Protein AF-A0A081C0W9-F1 (afdb_monomer_lite)

Organism: Vecturithrix granuli (NCBI:txid1499967)

Structure (mmCIF, N/CA/C/O backbone):
data_AF-A0A081C0W9-F1
#
_entry.id   AF-A0A081C0W9-F1
#
loop_
_atom_site.group_PDB
_atom_site.id
_atom_site.type_symbol
_atom_site.label_atom_id
_atom_site.label_alt_id
_atom_site.label_comp_id
_atom_site.label_asym_id
_atom_site.label_entity_id
_atom_site.label_seq_id
_atom_site.pdbx_PDB_ins_code
_atom_site.Cartn_x
_atom_site.Cartn_y
_atom_site.Cartn_z
_atom_site.occupancy
_atom_site.B_iso_or_equiv
_atom_site.auth_seq_id
_atom_site.auth_comp_id
_atom_site.auth_asym_id
_atom_site.auth_atom_id
_atom_site.pdbx_PDB_model_num
ATOM 1 N N . MET A 1 1 ? 35.563 27.374 -1.097 1.00 48.69 1 MET A N 1
ATOM 2 C CA . MET A 1 1 ? 35.369 27.601 -2.551 1.00 48.69 1 MET A CA 1
ATOM 3 C C . MET A 1 1 ? 34.047 27.035 -3.083 1.00 48.69 1 MET A C 1
ATOM 5 O O . MET A 1 1 ? 33.336 27.785 -3.728 1.00 48.69 1 MET A O 1
ATOM 9 N N . LYS A 1 2 ? 33.638 25.795 -2.754 1.00 39.84 2 LYS A N 1
ATOM 10 C CA . LYS A 1 2 ? 32.328 25.229 -3.172 1.00 39.84 2 LYS A CA 1
ATOM 11 C C . LYS A 1 2 ? 31.080 25.970 -2.643 1.00 39.84 2 LYS A C 1
ATOM 13 O O . LYS A 1 2 ? 30.100 26.075 -3.364 1.00 39.84 2 LYS A O 1
ATOM 18 N N . GLN A 1 3 ? 31.134 26.521 -1.427 1.00 38.72 3 GLN A N 1
ATOM 19 C CA . GLN A 1 3 ? 29.989 27.203 -0.791 1.00 38.72 3 GLN A CA 1
ATOM 20 C C . GLN A 1 3 ? 29.712 28.605 -1.376 1.00 38.72 3 GLN A C 1
ATOM 22 O O . GLN A 1 3 ? 28.566 28.994 -1.556 1.00 38.72 3 GLN A O 1
ATOM 27 N N . PHE A 1 4 ? 30.759 29.349 -1.748 1.00 47.28 4 PHE A N 1
ATOM 28 C CA . PHE A 1 4 ? 30.625 30.700 -2.314 1.00 47.28 4 PHE A CA 1
ATOM 29 C C . PHE A 1 4 ? 30.130 30.691 -3.771 1.00 47.28 4 PHE A C 1
ATOM 31 O O . PHE A 1 4 ? 29.401 31.590 -4.176 1.00 47.28 4 PHE A O 1
ATOM 38 N N . ILE A 1 5 ? 30.459 29.643 -4.538 1.00 53.56 5 ILE A N 1
ATOM 39 C CA . ILE A 1 5 ? 29.974 29.447 -5.917 1.00 53.56 5 ILE A CA 1
ATOM 40 C C . ILE A 1 5 ? 28.462 29.155 -5.932 1.00 53.56 5 ILE A C 1
ATOM 42 O O . ILE A 1 5 ? 27.751 29.660 -6.797 1.00 53.56 5 ILE A O 1
ATOM 46 N N . ALA A 1 6 ? 27.951 28.408 -4.946 1.00 46.34 6 ALA A N 1
ATOM 47 C CA . ALA A 1 6 ? 26.521 28.120 -4.817 1.00 46.34 6 ALA A CA 1
ATOM 48 C C . ALA A 1 6 ? 25.686 29.379 -4.502 1.00 46.34 6 ALA A C 1
ATOM 50 O O . ALA A 1 6 ? 24.621 29.566 -5.081 1.00 46.34 6 ALA A O 1
ATOM 51 N N . ILE A 1 7 ? 26.189 30.275 -3.644 1.00 53.28 7 ILE A N 1
ATOM 52 C CA . ILE A 1 7 ? 25.490 31.517 -3.257 1.00 53.28 7 ILE A CA 1
ATOM 53 C C . ILE A 1 7 ? 25.441 32.526 -4.419 1.00 53.28 7 ILE A C 1
ATOM 55 O O . ILE A 1 7 ? 24.405 33.146 -4.649 1.00 53.28 7 ILE A O 1
ATOM 59 N N . ILE A 1 8 ? 26.524 32.657 -5.195 1.00 57.19 8 ILE A N 1
ATOM 60 C CA . ILE A 1 8 ? 26.578 33.560 -6.362 1.00 57.19 8 ILE A CA 1
ATOM 61 C C . ILE A 1 8 ? 25.625 33.096 -7.474 1.00 57.19 8 ILE A C 1
ATOM 63 O O . ILE A 1 8 ? 24.954 33.927 -8.084 1.00 57.19 8 ILE A O 1
ATOM 67 N N . LEU A 1 9 ? 25.501 31.783 -7.701 1.00 56.31 9 LEU A N 1
ATOM 68 C CA . LEU A 1 9 ? 24.540 31.238 -8.665 1.00 56.31 9 LEU A CA 1
ATOM 69 C C . LEU A 1 9 ? 23.095 31.565 -8.256 1.00 56.31 9 LEU A C 1
ATOM 71 O O . LEU A 1 9 ? 22.338 32.073 -9.076 1.00 56.31 9 LEU A O 1
ATOM 75 N N . ILE A 1 10 ? 22.728 31.388 -6.985 1.00 57.09 10 ILE A N 1
ATOM 76 C CA . ILE A 1 10 ? 21.370 31.683 -6.489 1.00 57.09 10 ILE A CA 1
ATOM 77 C C . ILE A 1 10 ? 20.985 33.162 -6.703 1.00 57.09 10 ILE A C 1
ATOM 79 O O . ILE A 1 10 ? 19.861 33.450 -7.114 1.00 57.09 10 ILE A O 1
ATOM 83 N N . ILE A 1 11 ? 21.917 34.100 -6.490 1.00 58.97 11 ILE A N 1
ATOM 84 C CA . ILE A 1 11 ? 21.673 35.546 -6.654 1.00 58.97 11 ILE A CA 1
ATOM 85 C C . ILE A 1 11 ? 21.512 35.932 -8.138 1.00 58.97 11 ILE A C 1
ATOM 87 O O . ILE A 1 11 ? 20.629 36.721 -8.473 1.00 58.97 11 ILE A O 1
ATOM 91 N N . VAL A 1 12 ? 22.310 35.353 -9.044 1.00 61.16 12 VAL A N 1
ATOM 92 C CA . VAL A 1 12 ? 22.225 35.619 -10.497 1.00 61.16 12 VAL A CA 1
ATOM 93 C C . VAL A 1 12 ? 20.950 35.023 -11.114 1.00 61.16 12 VAL A C 1
ATOM 95 O O . VAL A 1 12 ? 20.311 35.673 -11.941 1.00 61.16 12 VAL A O 1
ATOM 98 N N . PHE A 1 13 ? 20.526 33.833 -10.674 1.00 60.94 13 PHE A N 1
ATOM 99 C CA . PHE A 1 13 ? 19.264 33.214 -11.106 1.00 60.94 13 PHE A CA 1
ATOM 100 C C . PHE A 1 13 ? 18.025 33.980 -10.600 1.00 60.94 13 PHE A C 1
ATOM 102 O O . PHE A 1 13 ? 17.034 34.084 -11.324 1.00 60.94 13 PHE A O 1
ATOM 109 N N . GLY A 1 14 ? 18.102 34.593 -9.410 1.00 56.34 14 GLY A N 1
ATOM 110 C CA . GLY A 1 14 ? 17.051 35.462 -8.870 1.00 56.34 14 GLY A CA 1
ATOM 111 C C . GLY A 1 14 ? 16.858 36.778 -9.639 1.00 56.34 14 GLY A C 1
ATOM 112 O O . GLY A 1 14 ? 15.728 37.243 -9.759 1.00 56.34 14 GLY A O 1
ATOM 113 N N . LEU A 1 15 ? 17.926 37.358 -10.206 1.00 63.47 15 LEU A N 1
ATOM 114 C CA . LEU A 1 15 ? 17.860 38.624 -10.958 1.00 63.47 15 LEU A CA 1
ATOM 115 C C . LEU A 1 15 ? 17.374 38.455 -12.414 1.00 63.47 15 LEU A C 1
ATOM 117 O O . LEU A 1 15 ? 16.855 39.400 -12.999 1.00 63.47 15 LEU A O 1
ATOM 121 N N . LEU A 1 16 ? 17.533 37.258 -12.995 1.00 64.25 16 LEU A N 1
ATOM 122 C CA . LEU A 1 16 ? 17.118 36.916 -14.367 1.00 64.25 16 LEU A CA 1
ATOM 123 C C . LEU A 1 16 ? 15.739 36.236 -14.447 1.00 64.25 16 LEU A C 1
ATOM 125 O O . LEU A 1 16 ? 15.328 35.810 -15.524 1.00 64.25 16 LEU A O 1
ATOM 129 N N . GLY A 1 17 ? 15.021 36.108 -13.326 1.00 57.84 17 GLY A N 1
ATOM 130 C CA . GLY A 1 17 ? 13.674 35.524 -13.293 1.00 57.84 17 GLY A CA 1
ATOM 131 C C . GLY A 1 17 ? 13.610 34.028 -13.624 1.00 57.84 17 GLY A C 1
ATOM 132 O O . GLY A 1 17 ? 12.519 33.482 -13.780 1.00 57.84 17 GLY A O 1
ATOM 133 N N . VAL A 1 18 ? 14.750 33.337 -13.706 1.00 65.75 18 VAL A N 1
ATOM 134 C CA . VAL A 1 18 ? 14.791 31.887 -13.921 1.00 65.75 18 VAL A CA 1
ATOM 135 C C . VAL A 1 18 ? 14.753 31.215 -12.553 1.00 65.75 18 VAL A C 1
ATOM 137 O O . VAL A 1 18 ? 15.769 30.808 -11.990 1.00 65.75 18 VAL A O 1
ATOM 140 N N . PHE A 1 19 ? 13.550 31.132 -11.988 1.00 64.12 19 PHE A N 1
ATOM 141 C CA . PHE A 1 19 ? 13.289 30.295 -10.826 1.00 64.12 19 PHE A CA 1
ATOM 142 C C . PHE A 1 19 ? 13.348 28.836 -11.281 1.00 64.12 19 PHE A C 1
ATOM 144 O O . PHE A 1 19 ? 12.418 28.342 -11.914 1.00 64.12 19 PHE A O 1
ATOM 151 N N . VAL A 1 20 ? 14.454 28.147 -10.994 1.00 65.25 20 VAL A N 1
ATOM 152 C CA . VAL A 1 20 ? 14.476 26.683 -11.049 1.00 65.25 20 VAL A CA 1
ATOM 153 C C . VAL A 1 20 ? 13.685 26.220 -9.827 1.00 65.25 20 VAL A C 1
ATOM 155 O O . VAL A 1 20 ? 14.179 26.398 -8.709 1.00 65.25 20 VAL A O 1
ATOM 158 N N . PRO A 1 21 ? 12.455 25.690 -9.980 1.00 64.44 21 PRO A N 1
ATOM 159 C CA . PRO A 1 21 ? 11.737 25.176 -8.830 1.00 64.44 21 PRO A CA 1
ATOM 160 C C . PRO A 1 21 ? 12.586 24.075 -8.204 1.00 64.44 21 PRO A C 1
ATOM 162 O O . PRO A 1 21 ? 13.166 23.249 -8.913 1.00 64.44 21 PRO A O 1
ATOM 165 N N . ALA A 1 22 ? 12.686 24.085 -6.876 1.00 64.88 22 ALA A N 1
ATOM 166 C CA . ALA A 1 22 ? 13.326 23.002 -6.152 1.00 64.88 22 ALA A CA 1
ATOM 167 C C . ALA A 1 22 ? 12.663 21.687 -6.588 1.00 64.88 22 ALA A C 1
ATOM 169 O O . ALA A 1 22 ? 11.478 21.468 -6.326 1.00 64.88 22 ALA A O 1
ATOM 170 N N . ALA A 1 23 ? 13.406 20.836 -7.301 1.00 66.12 23 ALA A N 1
ATOM 171 C CA . ALA A 1 23 ? 12.967 19.479 -7.565 1.00 66.12 23 ALA A CA 1
ATOM 172 C C . ALA A 1 23 ? 12.799 18.807 -6.199 1.00 66.12 23 ALA A C 1
ATOM 174 O O . ALA A 1 23 ? 13.744 18.735 -5.410 1.00 66.12 23 ALA A O 1
ATOM 175 N N . GLN A 1 24 ? 11.569 18.416 -5.880 1.00 70.06 24 GLN A N 1
ATOM 176 C CA . GLN A 1 24 ? 11.254 17.786 -4.606 1.00 70.06 24 GLN A CA 1
ATOM 177 C C . GLN A 1 24 ? 11.968 16.434 -4.564 1.00 70.06 24 GLN A C 1
ATOM 179 O O . GLN A 1 24 ? 11.907 15.671 -5.528 1.00 70.06 24 GLN A O 1
ATOM 184 N N . ALA A 1 25 ? 12.672 16.147 -3.470 1.00 70.25 25 ALA A N 1
ATOM 185 C CA . ALA A 1 25 ? 13.284 14.841 -3.282 1.00 70.25 25 ALA A CA 1
ATOM 186 C C . ALA A 1 25 ? 12.174 13.795 -3.122 1.00 70.25 25 ALA A C 1
ATOM 188 O O . ALA A 1 25 ? 11.408 13.843 -2.159 1.00 70.25 25 ALA A O 1
ATOM 189 N N . GLU A 1 26 ? 12.086 12.864 -4.066 1.00 85.12 26 GLU A N 1
ATOM 190 C CA . GLU A 1 26 ? 11.192 11.718 -3.964 1.00 85.12 26 GLU A CA 1
ATOM 191 C C . GLU A 1 26 ? 11.909 10.592 -3.215 1.00 85.12 26 GLU A C 1
ATOM 193 O O . GLU A 1 26 ? 13.027 10.213 -3.575 1.00 85.12 26 GLU A O 1
ATOM 198 N N . GLN A 1 27 ? 11.294 10.069 -2.152 1.00 85.06 27 GLN A N 1
ATOM 199 C CA . GLN A 1 27 ? 11.850 8.916 -1.447 1.00 85.06 27 GLN A CA 1
ATOM 200 C C . GLN A 1 27 ? 11.347 7.631 -2.100 1.00 85.06 27 GLN A C 1
ATOM 202 O O . GLN A 1 27 ? 10.202 7.547 -2.549 1.00 85.06 27 GLN A O 1
ATOM 207 N N . VAL A 1 28 ? 12.211 6.617 -2.133 1.00 91.00 28 VAL A N 1
ATOM 208 C CA . VAL A 1 28 ? 11.894 5.308 -2.705 1.00 91.00 28 VAL A CA 1
ATOM 209 C C . VAL A 1 28 ? 12.278 4.223 -1.712 1.00 91.00 28 VAL A C 1
ATOM 211 O O . VAL A 1 28 ? 13.424 4.157 -1.268 1.00 91.00 28 VAL A O 1
ATOM 214 N N . THR A 1 29 ? 11.322 3.362 -1.378 1.00 91.44 29 THR A N 1
ATOM 215 C CA . THR A 1 29 ? 11.550 2.164 -0.569 1.00 91.44 29 THR A CA 1
ATOM 216 C C . THR A 1 29 ? 11.696 0.960 -1.490 1.00 91.44 29 THR A C 1
ATOM 218 O O . THR A 1 29 ? 10.830 0.683 -2.321 1.00 91.44 29 THR A O 1
ATOM 221 N N . TYR A 1 30 ? 12.802 0.232 -1.349 1.00 93.88 30 TYR A N 1
ATOM 222 C CA . TYR A 1 30 ? 13.107 -0.938 -2.167 1.00 93.88 30 TYR A CA 1
ATOM 223 C C . TYR A 1 30 ? 12.895 -2.227 -1.381 1.00 93.88 30 TYR A C 1
ATOM 225 O O . TYR A 1 30 ? 13.289 -2.330 -0.219 1.00 93.88 30 TYR A O 1
ATOM 233 N N . ARG A 1 31 ? 12.315 -3.231 -2.040 1.00 94.38 31 ARG A N 1
ATOM 234 C CA . ARG A 1 31 ? 12.209 -4.599 -1.531 1.00 94.38 31 ARG A CA 1
ATOM 235 C C . ARG A 1 31 ? 12.954 -5.550 -2.449 1.00 94.38 31 ARG A C 1
ATOM 237 O O . ARG A 1 31 ? 12.894 -5.415 -3.672 1.00 94.38 31 ARG A O 1
ATOM 244 N N . TYR A 1 32 ? 13.615 -6.520 -1.839 1.00 94.94 32 TYR A N 1
ATOM 245 C CA . TYR A 1 32 ? 14.441 -7.503 -2.523 1.00 94.94 32 TYR A CA 1
ATOM 246 C C . TYR A 1 32 ? 13.965 -8.920 -2.197 1.00 94.94 32 TYR A C 1
ATOM 248 O O . TYR A 1 32 ? 13.298 -9.126 -1.181 1.00 94.94 32 TYR A O 1
ATOM 256 N N . ASP A 1 33 ? 14.266 -9.874 -3.076 1.00 94.62 33 ASP A N 1
ATOM 257 C CA . ASP A 1 33 ? 14.169 -11.306 -2.771 1.00 94.62 33 ASP A CA 1
ATOM 258 C C . ASP A 1 33 ? 15.403 -11.806 -1.989 1.00 94.62 33 ASP A C 1
ATOM 260 O O . ASP A 1 33 ? 16.361 -11.060 -1.768 1.00 94.62 33 ASP A O 1
ATOM 264 N N . ASP A 1 34 ? 15.397 -13.083 -1.590 1.00 94.81 34 ASP A N 1
ATOM 265 C CA . ASP A 1 34 ? 16.504 -13.727 -0.859 1.00 94.81 34 ASP A CA 1
ATOM 266 C C . ASP A 1 34 ? 17.824 -13.748 -1.655 1.00 94.81 34 ASP A C 1
ATOM 268 O O . ASP A 1 34 ? 18.903 -13.897 -1.085 1.00 94.81 34 ASP A O 1
ATOM 272 N N . MET A 1 35 ? 17.753 -13.565 -2.978 1.00 94.94 35 MET A N 1
ATOM 273 C CA . MET A 1 35 ? 18.908 -13.449 -3.873 1.00 94.94 35 MET A CA 1
ATOM 274 C C . MET A 1 35 ? 19.362 -11.990 -4.072 1.00 94.94 35 MET A C 1
ATOM 276 O O . MET A 1 35 ? 20.163 -11.719 -4.967 1.00 94.94 35 MET A O 1
ATOM 280 N N . GLN A 1 36 ? 18.859 -11.046 -3.267 1.00 94.50 36 GLN A N 1
ATOM 281 C CA . GLN A 1 36 ? 19.138 -9.606 -3.345 1.00 94.50 36 GLN A CA 1
ATOM 282 C C . GLN A 1 36 ? 18.753 -8.938 -4.676 1.00 94.50 36 GLN A C 1
ATOM 284 O O . GLN A 1 36 ? 19.300 -7.897 -5.047 1.00 94.50 36 GLN A O 1
ATOM 289 N N . ARG A 1 37 ? 17.777 -9.482 -5.406 1.00 95.12 37 ARG A N 1
ATOM 290 C CA . ARG A 1 37 ? 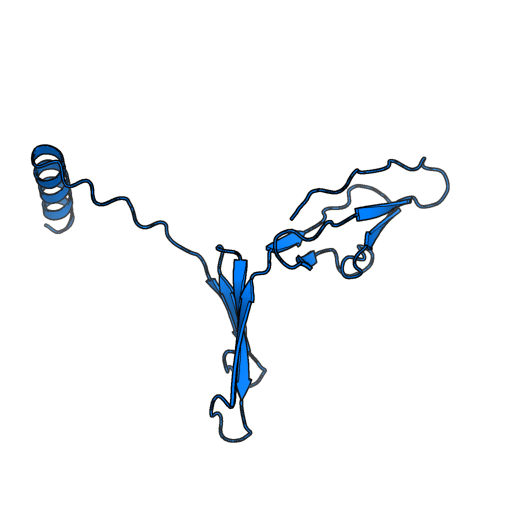17.255 -8.861 -6.632 1.00 95.12 37 ARG A CA 1
ATOM 291 C C . ARG A 1 37 ? 16.033 -8.010 -6.311 1.00 95.12 37 ARG A C 1
ATOM 293 O O . ARG A 1 37 ? 15.206 -8.384 -5.485 1.00 95.12 37 ARG A O 1
ATOM 300 N N . LEU A 1 38 ? 15.918 -6.853 -6.964 1.00 96.50 38 LEU A N 1
ATOM 301 C CA . LEU A 1 38 ? 14.864 -5.867 -6.708 1.00 96.50 38 LEU A CA 1
ATOM 302 C C . LEU A 1 38 ? 13.482 -6.390 -7.126 1.00 96.50 38 LEU A C 1
ATOM 304 O O . LEU A 1 38 ? 13.166 -6.388 -8.307 1.00 96.50 38 LEU A O 1
ATOM 308 N N . THR A 1 39 ? 12.614 -6.752 -6.188 1.00 96.31 39 THR A N 1
ATOM 309 C CA . THR A 1 39 ? 11.253 -7.230 -6.495 1.00 96.31 39 THR A CA 1
ATOM 310 C C . THR A 1 39 ? 10.210 -6.119 -6.464 1.00 96.31 39 THR A C 1
ATOM 312 O O . THR A 1 39 ? 9.186 -6.222 -7.146 1.00 96.31 39 THR A O 1
ATOM 315 N N . ARG A 1 40 ? 10.464 -5.036 -5.716 1.00 94.25 40 ARG A N 1
ATOM 316 C CA . ARG A 1 40 ? 9.529 -3.911 -5.586 1.00 94.25 40 ARG A CA 1
ATOM 317 C C . ARG A 1 40 ? 10.237 -2.582 -5.355 1.00 94.25 40 ARG A C 1
ATOM 319 O O . ARG A 1 40 ? 11.129 -2.510 -4.516 1.00 94.25 40 ARG A O 1
ATOM 326 N N . ALA A 1 41 ? 9.805 -1.534 -6.050 1.00 93.19 41 ALA A N 1
ATOM 327 C CA . ALA A 1 41 ? 10.170 -0.148 -5.758 1.00 93.19 41 ALA A CA 1
ATOM 328 C C . ALA A 1 41 ? 8.901 0.657 -5.463 1.00 93.19 41 ALA A C 1
ATOM 330 O O . ALA A 1 41 ? 7.987 0.694 -6.288 1.00 93.19 41 ALA A O 1
ATOM 331 N N . GLU A 1 42 ? 8.844 1.260 -4.282 1.00 90.50 42 GLU A N 1
ATOM 332 C CA . GLU A 1 42 ? 7.699 2.009 -3.766 1.00 90.50 42 GLU A CA 1
ATOM 333 C C . GLU A 1 42 ? 8.089 3.473 -3.634 1.00 90.50 42 GLU A C 1
ATOM 335 O O . GLU A 1 42 ? 8.928 3.832 -2.808 1.00 90.50 42 GLU A O 1
ATOM 340 N N . TYR A 1 43 ? 7.505 4.308 -4.479 1.00 88.00 43 TYR A N 1
ATOM 341 C CA 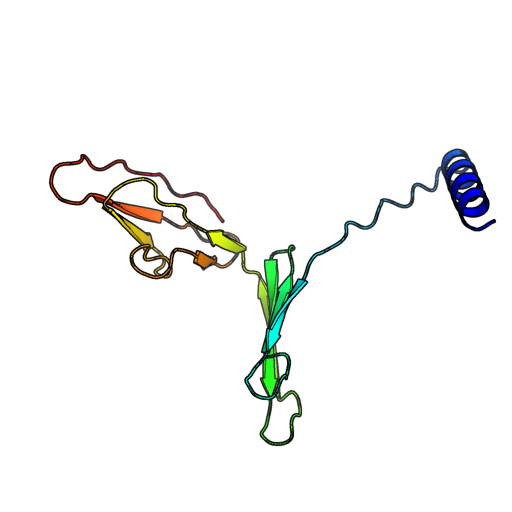. TYR A 1 43 ? 7.811 5.725 -4.547 1.00 88.00 43 TYR A CA 1
ATOM 342 C C . TYR A 1 43 ? 6.869 6.512 -3.637 1.00 88.00 43 TYR A C 1
ATOM 344 O O . TYR A 1 43 ? 5.696 6.162 -3.496 1.00 88.00 43 TYR A O 1
ATOM 352 N N . THR A 1 44 ? 7.336 7.622 -3.062 1.00 86.62 44 THR A N 1
ATOM 353 C CA . THR A 1 44 ? 6.470 8.510 -2.266 1.00 86.62 44 THR A CA 1
ATOM 354 C C . THR A 1 44 ? 5.355 9.173 -3.075 1.00 86.62 44 THR A C 1
ATOM 356 O O . THR A 1 44 ? 4.389 9.636 -2.479 1.00 86.62 44 THR A O 1
ATOM 359 N N . SER A 1 45 ? 5.432 9.179 -4.412 1.00 84.62 45 SER A N 1
ATOM 360 C CA . SER A 1 45 ? 4.299 9.528 -5.286 1.00 84.62 45 SER A CA 1
ATOM 361 C C . SER A 1 45 ? 3.141 8.522 -5.251 1.00 84.62 45 SER A C 1
ATOM 363 O O . SER A 1 45 ? 2.077 8.805 -5.796 1.00 84.62 45 SER A O 1
ATOM 365 N N . GLY A 1 46 ? 3.334 7.341 -4.656 1.00 85.56 46 GLY A N 1
ATOM 366 C CA . GLY A 1 46 ? 2.399 6.220 -4.731 1.00 85.56 46 GLY A CA 1
ATOM 367 C C . GLY A 1 46 ? 2.588 5.346 -5.975 1.00 85.56 46 GLY A C 1
ATOM 368 O O . GLY A 1 46 ? 1.890 4.349 -6.151 1.00 85.56 46 GLY A O 1
ATOM 369 N N . LEU A 1 47 ? 3.542 5.658 -6.857 1.00 90.12 47 LEU A N 1
ATOM 370 C CA . LEU A 1 47 ? 3.913 4.723 -7.913 1.00 90.12 47 LEU A CA 1
ATOM 371 C C . LEU A 1 47 ? 4.589 3.492 -7.295 1.00 90.12 47 LEU A C 1
ATOM 373 O O . LEU A 1 47 ? 5.486 3.600 -6.462 1.00 90.12 47 LEU A O 1
ATOM 377 N N . ILE A 1 48 ? 4.173 2.307 -7.724 1.00 90.75 48 ILE A N 1
ATOM 378 C CA . ILE A 1 48 ? 4.770 1.039 -7.322 1.00 90.75 48 ILE A CA 1
ATOM 379 C C . ILE A 1 48 ? 5.175 0.285 -8.579 1.00 90.75 48 ILE A C 1
ATOM 381 O O . ILE A 1 48 ? 4.340 -0.017 -9.437 1.00 90.75 48 ILE A O 1
ATOM 385 N N . LEU A 1 49 ? 6.458 -0.058 -8.658 1.00 93.69 49 LEU A N 1
ATOM 386 C CA . LEU A 1 49 ? 7.001 -0.939 -9.684 1.00 93.69 49 LEU A CA 1
ATOM 387 C C . LEU A 1 49 ? 7.224 -2.327 -9.088 1.00 93.69 49 LEU A C 1
ATOM 389 O O . LEU A 1 49 ? 7.939 -2.464 -8.096 1.00 93.69 49 LEU A O 1
ATOM 393 N N . ALA A 1 50 ? 6.622 -3.348 -9.693 1.00 94.69 50 ALA A N 1
ATOM 394 C CA . ALA A 1 50 ? 6.835 -4.748 -9.341 1.00 94.69 50 ALA A CA 1
ATOM 395 C C . ALA A 1 50 ? 7.595 -5.466 -10.458 1.00 94.69 50 ALA A C 1
ATOM 397 O O . ALA A 1 50 ? 7.264 -5.315 -11.638 1.00 94.69 50 ALA A O 1
ATOM 398 N N . TYR A 1 51 ? 8.589 -6.263 -10.073 1.00 95.50 51 TYR A N 1
ATOM 399 C CA . TYR A 1 51 ? 9.457 -6.985 -10.995 1.00 95.50 51 TYR A CA 1
ATOM 400 C C . TYR A 1 51 ? 9.397 -8.484 -10.736 1.00 95.50 51 TYR A C 1
ATOM 402 O O . TYR A 1 51 ? 9.395 -8.928 -9.588 1.00 95.50 51 TYR A O 1
ATOM 410 N N . THR A 1 52 ? 9.413 -9.267 -11.811 1.00 96.25 52 THR A N 1
ATOM 411 C CA . THR A 1 52 ? 9.670 -10.707 -11.731 1.00 96.25 52 THR A CA 1
ATOM 412 C C . THR A 1 52 ? 10.895 -11.050 -12.550 1.00 96.25 52 THR A C 1
ATOM 414 O O . THR A 1 52 ? 11.204 -10.391 -13.546 1.00 96.25 52 THR A O 1
ATOM 417 N N . TYR A 1 53 ? 11.582 -12.105 -12.134 1.00 95.44 53 TYR A N 1
ATOM 418 C CA . TYR A 1 53 ? 12.815 -12.550 -12.758 1.00 95.44 53 TYR A CA 1
ATOM 419 C C . TYR A 1 53 ? 12.716 -14.019 -13.130 1.00 95.44 53 TYR A C 1
ATOM 421 O O . TYR A 1 53 ? 12.043 -14.795 -12.450 1.00 95.44 53 TYR A O 1
ATOM 429 N N . ASP A 1 54 ? 13.408 -14.400 -14.194 1.00 94.81 54 ASP A N 1
ATOM 430 C CA . ASP A 1 54 ? 13.656 -15.804 -14.491 1.00 94.81 54 ASP A CA 1
ATOM 431 C C . ASP A 1 54 ? 14.712 -16.401 -13.528 1.00 94.81 54 ASP A C 1
ATOM 433 O O . ASP A 1 54 ? 15.234 -15.742 -12.615 1.00 94.81 54 ASP A O 1
ATOM 437 N N . LYS A 1 55 ? 15.031 -17.684 -13.730 1.00 93.06 55 LYS A N 1
ATOM 438 C CA . LYS A 1 55 ? 16.060 -18.397 -12.954 1.00 93.06 55 LYS A CA 1
ATOM 439 C C . LYS A 1 55 ? 17.487 -17.903 -13.234 1.00 93.06 55 LYS A C 1
ATOM 441 O O . LYS A 1 55 ? 18.366 -18.145 -12.417 1.00 93.06 55 LYS A O 1
ATOM 446 N N . MET A 1 56 ? 17.722 -17.239 -14.366 1.00 94.25 56 MET A N 1
ATOM 447 C CA . MET A 1 56 ? 19.023 -16.697 -14.776 1.00 94.25 56 MET A CA 1
ATOM 448 C C . MET A 1 56 ? 19.237 -15.259 -14.277 1.00 94.25 56 MET A C 1
ATOM 450 O O . MET A 1 56 ? 20.335 -14.727 -14.404 1.00 94.25 56 MET A O 1
ATOM 454 N N . GLY A 1 57 ? 18.215 -14.636 -13.679 1.00 92.25 57 GLY A N 1
ATOM 455 C CA . GLY A 1 57 ? 18.278 -13.271 -13.162 1.00 92.25 57 GLY A CA 1
ATOM 456 C C . GLY A 1 57 ? 17.837 -12.196 -14.150 1.00 92.25 57 GLY A C 1
ATOM 457 O O . GLY A 1 57 ? 17.928 -11.015 -13.819 1.00 92.25 57 GLY A O 1
ATOM 458 N N . ASN A 1 58 ? 17.313 -12.560 -15.320 1.00 93.75 58 ASN A N 1
ATOM 459 C CA . ASN A 1 58 ? 16.769 -11.577 -16.249 1.00 93.75 58 ASN A CA 1
ATOM 460 C C . ASN A 1 58 ? 15.371 -11.157 -15.810 1.00 93.75 58 ASN A C 1
ATOM 462 O O . ASN A 1 58 ? 14.572 -11.972 -15.346 1.00 93.75 58 ASN A O 1
ATOM 466 N N . ARG A 1 59 ? 15.065 -9.870 -15.978 1.00 95.31 59 ARG A N 1
ATOM 467 C CA . ARG A 1 59 ? 13.739 -9.322 -15.693 1.00 95.31 59 ARG A CA 1
ATOM 468 C C . ARG A 1 59 ? 12.748 -9.822 -16.744 1.00 95.31 59 ARG A C 1
ATOM 470 O O . ARG A 1 59 ? 12.879 -9.487 -17.916 1.00 95.31 59 ARG A O 1
ATOM 477 N N . LEU A 1 60 ? 11.754 -10.589 -16.309 1.00 96.25 60 LEU A N 1
ATOM 478 C CA . LEU A 1 60 ? 10.703 -11.141 -17.166 1.00 96.25 60 LEU A CA 1
ATOM 479 C C . LEU A 1 60 ? 9.488 -10.207 -17.262 1.00 96.25 60 LEU A C 1
ATOM 481 O O . LEU A 1 60 ? 8.848 -10.131 -18.304 1.00 96.25 60 LEU A O 1
ATOM 485 N N . ASN A 1 61 ? 9.169 -9.496 -16.177 1.00 94.81 61 ASN A N 1
ATOM 486 C CA . ASN A 1 61 ? 8.026 -8.590 -16.105 1.00 94.81 61 ASN A CA 1
ATOM 487 C C . ASN A 1 61 ? 8.384 -7.319 -15.331 1.00 94.81 61 ASN A C 1
ATOM 489 O O . ASN A 1 61 ? 9.195 -7.346 -14.400 1.00 94.81 61 ASN A O 1
ATOM 493 N N . GLN A 1 62 ? 7.731 -6.223 -15.702 1.00 95.31 62 GLN A N 1
ATOM 494 C CA . GLN A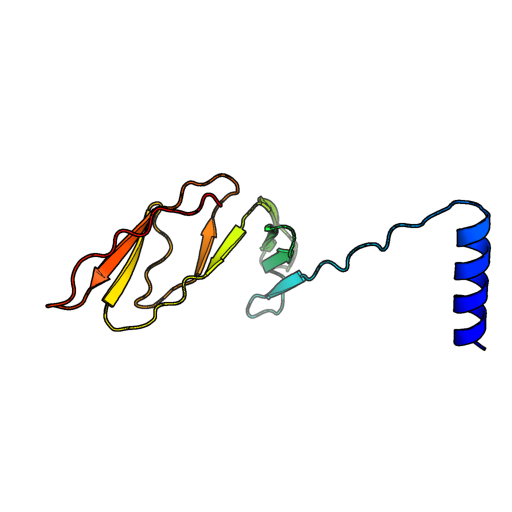 1 62 ? 7.759 -4.951 -14.999 1.00 95.31 62 GLN A CA 1
ATOM 495 C C . GLN A 1 62 ? 6.360 -4.348 -15.037 1.00 95.31 62 GLN A C 1
ATOM 497 O O . GLN A 1 62 ? 5.904 -3.883 -16.079 1.00 95.31 62 GLN A O 1
ATOM 502 N N . GLN A 1 63 ? 5.686 -4.338 -13.894 1.00 94.25 63 GLN A N 1
ATOM 503 C CA . GLN A 1 63 ? 4.349 -3.769 -13.770 1.00 94.25 63 GLN A CA 1
ATOM 504 C C . GLN A 1 63 ? 4.409 -2.466 -12.996 1.00 94.25 63 GLN A C 1
ATOM 506 O O . GLN A 1 63 ? 4.896 -2.434 -11.866 1.00 94.25 63 GLN A O 1
ATOM 511 N N . ALA A 1 64 ? 3.883 -1.411 -13.608 1.00 92.44 64 ALA A N 1
ATOM 512 C CA . ALA A 1 64 ? 3.641 -0.139 -12.956 1.00 92.44 64 ALA A CA 1
ATOM 513 C C . ALA A 1 64 ? 2.182 -0.072 -12.512 1.00 92.44 64 ALA A C 1
ATOM 515 O O . ALA A 1 64 ? 1.270 -0.252 -13.319 1.00 92.44 64 ALA A O 1
ATOM 516 N N . ARG A 1 65 ? 1.965 0.198 -11.227 1.00 90.56 65 ARG A N 1
ATOM 517 C CA . ARG A 1 65 ? 0.642 0.506 -10.687 1.00 90.56 65 ARG A CA 1
ATOM 518 C C . ARG A 1 65 ? 0.741 1.686 -9.744 1.00 90.56 65 ARG A C 1
ATOM 520 O O . ARG A 1 65 ? 1.737 1.829 -9.043 1.00 90.56 65 ARG A O 1
ATOM 527 N N . SER A 1 66 ? -0.295 2.508 -9.713 1.00 91.25 66 SER A N 1
ATOM 528 C CA . SER A 1 66 ? -0.423 3.520 -8.674 1.00 91.25 66 SER A CA 1
ATOM 529 C C . SER A 1 66 ? -1.115 2.892 -7.473 1.00 91.25 66 SER A C 1
ATOM 531 O O . SER A 1 66 ? -2.086 2.151 -7.632 1.00 91.25 66 SER A O 1
ATOM 533 N N . GLY A 1 67 ? -0.622 3.182 -6.281 1.00 87.12 67 GLY A N 1
ATOM 534 C CA . GLY A 1 67 ? -1.197 2.735 -5.032 1.00 87.12 67 GLY A CA 1
ATOM 535 C C . GLY A 1 67 ? -0.849 3.695 -3.907 1.00 87.12 67 GLY A C 1
ATOM 536 O O . GLY A 1 67 ? 0.224 4.284 -3.881 1.00 87.12 67 GLY A O 1
ATOM 537 N N . VAL A 1 68 ? -1.759 3.858 -2.967 1.00 85.06 68 VAL A N 1
ATOM 538 C CA . VAL A 1 68 ? -1.555 4.695 -1.792 1.00 85.06 68 VAL A CA 1
ATOM 539 C C . VAL A 1 68 ? -1.553 3.774 -0.584 1.00 85.06 68 VAL A C 1
ATOM 541 O O . VAL A 1 68 ? -2.483 2.988 -0.389 1.00 85.06 68 VAL A O 1
ATOM 544 N N . LEU A 1 69 ? -0.481 3.845 0.203 1.00 84.62 69 LEU A N 1
ATOM 545 C CA . LEU A 1 69 ? -0.365 3.089 1.442 1.00 84.62 69 LEU A CA 1
ATOM 546 C C . LEU A 1 69 ? -1.249 3.739 2.507 1.00 84.62 69 LEU A C 1
ATOM 548 O O . LEU A 1 69 ? -0.999 4.870 2.927 1.00 84.62 69 LEU A O 1
ATOM 552 N N . LEU A 1 70 ? -2.259 3.007 2.963 1.00 88.19 70 LEU A N 1
ATOM 553 C CA . LEU A 1 70 ? -3.061 3.377 4.116 1.00 88.19 70 LEU A CA 1
ATOM 554 C C . LEU A 1 70 ? -2.562 2.592 5.329 1.00 88.19 70 LEU A C 1
ATOM 556 O O . LEU A 1 70 ? -2.581 1.365 5.317 1.00 88.19 70 LEU A O 1
ATOM 560 N N . THR A 1 71 ? -2.143 3.304 6.376 1.00 88.94 71 THR A N 1
ATOM 561 C CA . THR A 1 71 ? -1.750 2.724 7.668 1.00 88.94 71 THR A CA 1
ATOM 562 C C . THR A 1 71 ? -2.739 3.161 8.737 1.00 88.94 71 THR A C 1
ATOM 564 O O . THR A 1 71 ? -2.961 4.357 8.934 1.00 88.94 71 THR A O 1
ATOM 567 N N . VAL A 1 72 ? -3.317 2.193 9.441 1.00 89.19 72 VAL A N 1
ATOM 568 C CA . VAL A 1 72 ? -4.256 2.415 10.541 1.00 89.19 72 VAL A CA 1
ATOM 569 C C . VAL A 1 72 ? -3.518 2.265 11.864 1.00 89.19 72 VAL A C 1
ATOM 571 O O . VAL A 1 72 ? -2.839 1.274 12.099 1.00 89.19 72 VAL A O 1
ATOM 574 N N . ASN A 1 73 ? -3.658 3.249 12.749 1.00 86.88 73 ASN A N 1
ATOM 575 C CA . ASN A 1 73 ? -3.166 3.143 14.118 1.00 86.88 73 ASN A CA 1
ATOM 576 C C . ASN A 1 73 ? -4.353 2.928 15.061 1.00 86.88 73 ASN A C 1
ATOM 578 O O . ASN A 1 73 ? -5.273 3.747 15.081 1.00 86.88 73 ASN A O 1
ATOM 582 N N . VAL A 1 74 ? -4.339 1.839 15.828 1.00 84.62 74 VAL A N 1
ATOM 583 C CA . VAL A 1 74 ? -5.427 1.485 16.749 1.00 84.62 74 VAL A CA 1
ATOM 584 C C . VAL A 1 74 ? -5.019 1.843 18.173 1.00 84.62 74 VAL A C 1
ATOM 586 O O . VAL A 1 74 ? -4.011 1.362 18.681 1.00 84.62 74 VAL A O 1
ATOM 589 N N . THR A 1 75 ? -5.815 2.684 18.832 1.00 81.62 75 THR A N 1
ATOM 590 C CA . THR A 1 75 ? -5.653 3.014 20.254 1.00 81.62 75 THR A CA 1
ATOM 591 C C . THR A 1 75 ? -6.808 2.410 21.050 1.00 81.62 75 THR A C 1
ATOM 593 O O . THR A 1 75 ? -7.950 2.839 20.886 1.00 81.62 75 THR A O 1
ATOM 596 N N . GLY A 1 76 ? -6.522 1.434 21.915 1.00 77.81 76 GLY A N 1
ATOM 597 C CA . GLY A 1 76 ? -7.519 0.716 22.719 1.00 77.81 76 GLY A CA 1
ATOM 598 C C . GLY A 1 76 ? -7.579 -0.780 22.402 1.00 77.81 76 GLY A C 1
ATOM 599 O O . GLY A 1 76 ? -6.747 -1.296 21.662 1.00 77.81 76 GLY A O 1
ATOM 600 N N . SER A 1 77 ? -8.553 -1.472 22.994 1.00 70.00 77 SER A N 1
ATOM 601 C CA . SER A 1 77 ? -8.853 -2.883 22.731 1.00 70.00 77 SER A CA 1
ATOM 602 C C . SER A 1 77 ? -9.995 -2.989 21.718 1.00 70.00 77 SER A C 1
ATOM 604 O O . SER A 1 77 ? -11.035 -2.342 21.873 1.00 70.00 77 SER A O 1
ATOM 606 N N . GLY A 1 78 ? -9.788 -3.764 20.663 1.00 78.44 78 GLY A N 1
ATOM 607 C CA . GLY A 1 78 ? -10.755 -3.966 19.594 1.00 78.44 78 GLY A CA 1
ATOM 608 C C . GLY A 1 78 ? -10.078 -4.299 18.273 1.00 78.44 78 GLY A C 1
ATOM 609 O O . GLY A 1 78 ? -8.857 -4.263 18.133 1.00 78.44 78 GLY A O 1
ATOM 610 N N . THR A 1 79 ? -10.900 -4.620 17.284 1.00 83.88 79 THR A N 1
ATOM 611 C CA . THR A 1 79 ? -10.464 -4.999 15.944 1.00 83.88 79 THR A CA 1
ATOM 612 C C . THR A 1 79 ? -10.831 -3.913 14.942 1.00 83.88 79 THR A C 1
ATOM 614 O O . THR A 1 79 ? -11.922 -3.355 15.037 1.00 83.88 79 THR A O 1
ATOM 617 N N . VAL A 1 80 ? -9.962 -3.630 13.968 1.00 89.56 80 VAL A N 1
ATOM 618 C CA . VAL A 1 80 ? -10.288 -2.760 12.827 1.00 89.56 80 VAL A CA 1
ATOM 619 C C . VAL A 1 80 ? -10.074 -3.528 11.534 1.00 89.56 80 VAL A C 1
ATOM 621 O O . VAL A 1 80 ? -8.972 -4.015 11.300 1.00 89.56 80 VAL A O 1
ATOM 624 N N . THR A 1 81 ? -11.107 -3.612 10.703 1.00 90.56 81 THR A N 1
ATOM 625 C CA . THR A 1 81 ? -11.067 -4.243 9.379 1.00 90.56 81 THR A CA 1
ATOM 626 C C . THR A 1 81 ? -11.471 -3.250 8.289 1.00 90.56 81 THR A C 1
ATOM 628 O O . THR A 1 81 ? -12.099 -2.231 8.585 1.00 90.56 81 THR A O 1
ATOM 631 N N . SER A 1 82 ? -11.109 -3.508 7.030 1.00 91.75 82 SER A N 1
ATOM 632 C CA . SER A 1 82 ? -11.505 -2.672 5.885 1.00 91.75 82 SER A CA 1
ATOM 633 C C . SER A 1 82 ? -12.386 -3.390 4.864 1.00 91.75 82 SER A C 1
ATOM 635 O O . SER A 1 82 ? -12.287 -4.603 4.684 1.00 91.75 82 SER A O 1
ATOM 637 N N . ASP A 1 83 ? -13.178 -2.602 4.138 1.00 89.94 83 ASP A N 1
ATOM 638 C CA . ASP A 1 83 ? -13.812 -2.962 2.867 1.00 89.94 83 ASP A CA 1
ATOM 639 C C . ASP A 1 83 ? -13.463 -1.889 1.805 1.00 89.94 83 ASP A C 1
ATOM 641 O O . ASP A 1 83 ? -13.788 -0.717 2.038 1.00 89.94 83 ASP A O 1
ATOM 645 N N . PRO A 1 84 ? -12.766 -2.214 0.690 1.00 92.56 84 PRO A N 1
ATOM 646 C CA . PRO A 1 84 ? -12.261 -3.535 0.296 1.00 92.56 84 PRO A CA 1
ATOM 647 C C . PRO A 1 84 ? -11.312 -4.176 1.314 1.00 92.56 84 PRO A C 1
ATOM 649 O O . PRO A 1 84 ? -10.598 -3.490 2.052 1.00 92.56 84 PRO A O 1
ATOM 652 N N . THR A 1 85 ? -11.301 -5.509 1.352 1.00 90.69 85 THR A N 1
ATOM 653 C CA . THR A 1 85 ? -10.481 -6.288 2.291 1.00 90.69 85 THR A CA 1
ATOM 654 C C . THR A 1 85 ? -8.993 -6.035 2.076 1.00 90.69 85 THR A C 1
ATOM 656 O O . THR A 1 85 ? -8.524 -6.063 0.939 1.00 90.69 85 THR A O 1
ATOM 659 N N . GLY A 1 86 ? -8.244 -5.862 3.163 1.00 89.06 86 GLY A N 1
ATOM 660 C CA . GLY A 1 86 ? -6.792 -5.683 3.099 1.00 89.06 86 GLY A CA 1
ATOM 661 C C . GLY A 1 86 ? -6.169 -5.212 4.411 1.00 89.06 86 GLY A C 1
ATOM 662 O O . GLY A 1 86 ? -5.054 -5.601 4.743 1.00 89.06 86 GLY A O 1
ATOM 663 N N . ILE A 1 87 ? -6.927 -4.462 5.213 1.00 91.62 87 ILE A N 1
ATOM 664 C CA . ILE A 1 87 ? -6.553 -4.111 6.585 1.00 91.62 87 ILE A CA 1
ATOM 665 C C . ILE A 1 87 ? -7.327 -5.014 7.550 1.00 91.62 87 ILE A C 1
ATOM 667 O O . ILE A 1 87 ? -8.556 -5.058 7.505 1.00 91.62 87 ILE A O 1
ATOM 671 N N . ASP A 1 88 ? -6.599 -5.702 8.431 1.00 92.38 88 ASP A N 1
ATOM 672 C CA . ASP A 1 88 ? -7.111 -6.356 9.639 1.00 92.38 88 ASP A CA 1
ATOM 673 C C . ASP A 1 88 ? -6.095 -6.160 10.768 1.00 92.38 88 ASP A C 1
ATOM 675 O O . ASP A 1 88 ? -5.084 -6.864 10.894 1.00 92.38 88 ASP A O 1
ATOM 679 N N . CYS A 1 89 ? -6.390 -5.183 11.618 1.00 89.31 89 CYS A N 1
ATOM 680 C CA . CYS A 1 89 ? -5.519 -4.722 12.685 1.00 89.31 89 CYS A CA 1
ATOM 681 C C . CYS A 1 89 ? -5.345 -5.691 13.868 1.00 89.31 89 CYS A C 1
ATOM 683 O O . CYS A 1 89 ? -4.869 -5.277 14.923 1.00 89.31 89 CYS A O 1
ATOM 685 N N . ARG A 1 90 ? -5.655 -6.984 13.707 1.00 85.44 90 ARG A N 1
ATOM 686 C CA . ARG A 1 90 ? -5.100 -8.041 14.576 1.00 85.44 90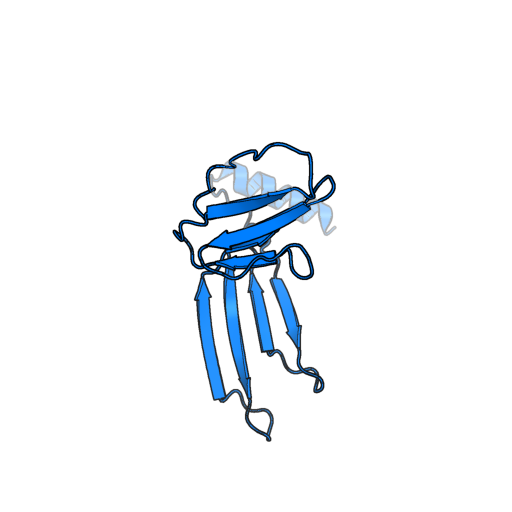 ARG A CA 1
ATOM 687 C C . ARG A 1 90 ? -3.662 -8.402 14.222 1.00 85.44 90 ARG A C 1
ATOM 689 O O . ARG A 1 90 ? -2.901 -8.782 15.105 1.00 85.44 90 ARG A O 1
ATOM 696 N N . ALA A 1 91 ? -3.308 -8.316 12.940 1.00 86.06 91 ALA A N 1
ATOM 697 C CA . ALA A 1 91 ? -2.007 -8.753 12.433 1.00 86.06 91 ALA A CA 1
ATOM 698 C C . ALA A 1 91 ? -1.416 -7.806 11.380 1.00 86.06 91 ALA A C 1
ATOM 700 O O . ALA A 1 91 ? -0.198 -7.644 11.335 1.00 86.06 91 ALA A O 1
ATOM 701 N N . ASN A 1 92 ? -2.250 -7.168 10.550 1.00 89.25 92 ASN A N 1
ATOM 702 C CA . ASN A 1 92 ? -1.807 -6.245 9.511 1.00 89.25 92 ASN A CA 1
ATOM 703 C C . ASN A 1 92 ? -2.658 -4.968 9.482 1.00 89.25 92 ASN A C 1
ATOM 705 O O . ASN A 1 92 ? -3.816 -4.976 9.067 1.00 89.25 92 ASN A O 1
ATOM 709 N N . CYS A 1 93 ? -2.049 -3.852 9.871 1.00 90.75 93 CYS A N 1
ATOM 710 C CA . CYS A 1 93 ? -2.695 -2.541 9.892 1.00 90.75 93 CYS A CA 1
ATOM 711 C C . CYS A 1 93 ? -2.398 -1.661 8.671 1.00 90.75 93 CYS A C 1
ATOM 713 O O . CYS A 1 93 ? -2.795 -0.494 8.656 1.00 90.75 93 CYS A O 1
ATOM 715 N N . SER A 1 94 ? -1.692 -2.178 7.667 1.00 90.12 94 SER A N 1
ATOM 716 C CA . SER A 1 94 ? -1.270 -1.395 6.511 1.00 90.12 94 SER A CA 1
ATOM 717 C C . SER A 1 94 ? -1.580 -2.124 5.211 1.00 90.12 94 SER A C 1
ATOM 719 O O . SER A 1 94 ? -1.236 -3.292 5.061 1.00 90.12 94 SER A O 1
ATOM 721 N N . GLU A 1 95 ? -2.177 -1.422 4.250 1.00 90.75 95 GLU A N 1
ATOM 722 C CA . GLU A 1 95 ? -2.449 -1.965 2.916 1.00 90.75 95 GLU A CA 1
ATOM 723 C C . GLU A 1 95 ? -2.331 -0.882 1.842 1.00 90.75 95 GLU A C 1
ATOM 725 O O . GLU A 1 95 ? -2.553 0.304 2.101 1.00 90.75 95 GLU A O 1
ATOM 730 N N . VAL A 1 96 ? -1.976 -1.289 0.621 1.00 88.06 96 VAL A N 1
ATOM 731 C CA . VAL A 1 96 ? -1.924 -0.391 -0.531 1.00 88.06 96 VAL A CA 1
ATOM 732 C C . VAL A 1 96 ? -3.213 -0.511 -1.339 1.00 88.06 96 VAL A C 1
ATOM 734 O O . VAL A 1 96 ? -3.451 -1.529 -1.985 1.00 88.06 96 VAL A O 1
ATOM 737 N N . PHE A 1 97 ? -3.979 0.575 -1.416 1.00 89.62 97 PHE A N 1
ATOM 738 C CA . PHE A 1 97 ? -5.174 0.659 -2.262 1.00 89.62 97 PHE A CA 1
ATOM 739 C C . PHE A 1 97 ? -4.900 1.451 -3.538 1.00 89.62 97 PHE A C 1
ATOM 741 O O . PHE A 1 97 ? -4.015 2.305 -3.572 1.00 89.62 97 PHE A O 1
ATOM 748 N N . ALA A 1 98 ? -5.656 1.191 -4.605 1.00 89.19 98 ALA A N 1
ATOM 749 C CA . ALA A 1 98 ? -5.573 2.013 -5.810 1.00 89.19 98 ALA A CA 1
ATOM 750 C C . ALA A 1 98 ? -6.070 3.447 -5.516 1.00 89.19 98 ALA A C 1
ATOM 752 O O . ALA A 1 98 ? -7.003 3.607 -4.722 1.00 89.19 98 ALA A O 1
ATOM 753 N N . PRO A 1 99 ? -5.508 4.491 -6.151 1.00 85.94 99 PRO A N 1
ATOM 754 C CA . PRO A 1 99 ? -6.021 5.850 -6.003 1.00 85.94 99 PRO A CA 1
ATOM 755 C C . PRO A 1 99 ? -7.503 5.937 -6.377 1.00 85.94 99 PRO A C 1
ATOM 757 O O . PRO A 1 99 ? -7.938 5.325 -7.353 1.00 85.94 99 PRO A O 1
ATOM 760 N N . GLY A 1 100 ? -8.275 6.704 -5.613 1.00 86.19 100 GLY A N 1
ATOM 761 C CA . GLY A 1 100 ? -9.719 6.851 -5.776 1.00 86.19 100 GLY A CA 1
ATOM 762 C C . GLY A 1 100 ? -10.549 5.728 -5.152 1.00 86.19 100 GLY A C 1
ATOM 763 O O . GLY A 1 100 ? -11.776 5.798 -5.221 1.00 86.19 100 GLY A O 1
ATOM 764 N N . THR A 1 101 ? -9.924 4.717 -4.536 1.00 89.31 101 THR A N 1
ATOM 765 C CA . THR A 1 101 ? -10.654 3.648 -3.838 1.00 89.31 101 THR A CA 1
ATOM 766 C C . THR A 1 101 ? -11.365 4.215 -2.612 1.00 89.31 101 THR A C 1
ATOM 768 O O . THR A 1 101 ? -10.765 4.894 -1.774 1.00 89.31 101 THR A O 1
ATOM 771 N N . GLU A 1 102 ? -12.657 3.924 -2.492 1.00 88.81 102 GLU A N 1
ATOM 772 C CA . GLU A 1 102 ? -13.426 4.213 -1.287 1.00 88.81 102 GLU A CA 1
ATOM 773 C C . GLU A 1 102 ? -13.186 3.096 -0.269 1.00 88.81 102 GLU A C 1
ATOM 775 O O . GLU A 1 102 ? -13.593 1.958 -0.486 1.00 88.81 102 GLU A O 1
ATOM 780 N N . VAL A 1 103 ? -12.473 3.413 0.815 1.00 91.69 103 VAL A N 1
ATOM 781 C CA . VAL A 1 103 ? -12.139 2.449 1.871 1.00 91.69 103 VAL A CA 1
ATOM 782 C C . VAL A 1 103 ? -12.999 2.727 3.096 1.00 91.69 103 VAL A C 1
ATOM 784 O O . VAL A 1 103 ? -12.896 3.787 3.719 1.00 91.69 103 VAL A O 1
ATOM 787 N N . THR A 1 104 ? -13.823 1.753 3.468 1.00 88.75 104 THR A N 1
ATOM 788 C CA . THR A 1 104 ? -14.626 1.786 4.693 1.00 88.75 104 THR A CA 1
ATOM 789 C C . THR A 1 104 ? -13.909 1.010 5.788 1.00 88.75 104 THR A C 1
ATOM 791 O O . THR A 1 104 ? -13.624 -0.171 5.616 1.00 88.75 104 THR A O 1
ATOM 794 N N . LEU A 1 105 ? -13.632 1.654 6.925 1.00 88.19 105 LEU A N 1
ATOM 795 C CA . LEU A 1 105 ? -13.061 0.994 8.101 1.00 88.19 105 LEU A CA 1
ATOM 796 C C . LEU A 1 105 ? -14.175 0.623 9.081 1.00 88.19 105 LEU A C 1
ATOM 798 O O . LEU A 1 105 ? -14.971 1.468 9.492 1.00 88.19 105 LEU A O 1
ATOM 802 N N . GLN A 1 106 ? -14.213 -0.642 9.473 1.00 85.62 106 GLN A N 1
ATOM 803 C CA . GLN A 1 106 ? -15.131 -1.175 10.466 1.00 85.62 106 GLN A CA 1
ATOM 804 C C . GLN A 1 106 ? -14.365 -1.458 11.748 1.00 85.62 106 GLN A C 1
ATOM 806 O O . GLN A 1 106 ? -13.303 -2.072 11.722 1.00 85.62 106 GLN A O 1
ATOM 811 N N . THR A 1 107 ? -14.904 -1.009 12.878 1.00 82.12 107 THR A N 1
ATOM 812 C CA . THR A 1 107 ? -14.347 -1.315 14.193 1.00 82.12 107 THR A CA 1
ATOM 813 C C . THR A 1 107 ? -15.275 -2.284 14.912 1.00 82.12 107 THR A C 1
ATOM 815 O O . THR A 1 107 ? -16.488 -2.080 14.963 1.00 82.12 107 THR A O 1
ATOM 818 N N . VAL A 1 108 ? -14.707 -3.357 15.454 1.00 74.31 108 VAL A N 1
ATOM 819 C CA . VAL A 1 108 ? -15.392 -4.275 16.364 1.00 74.31 108 VAL A CA 1
ATOM 820 C C . VAL A 1 108 ? -14.708 -4.124 17.716 1.00 74.31 108 VAL A C 1
ATOM 822 O O . VAL A 1 108 ? -13.616 -4.664 17.902 1.00 74.31 108 VAL A O 1
ATOM 825 N N . PRO A 1 109 ? -15.277 -3.334 18.638 1.00 67.69 109 PRO A N 1
ATOM 826 C CA . PRO A 1 109 ? -14.754 -3.242 19.991 1.00 67.69 109 PRO A CA 1
ATOM 827 C C . PRO A 1 109 ? -14.833 -4.614 20.666 1.00 67.69 109 PRO A C 1
ATOM 829 O O . PRO A 1 109 ? -15.801 -5.348 20.452 1.00 67.69 109 PRO A O 1
ATOM 832 N N . ASP A 1 110 ? -13.849 -4.942 21.500 1.00 66.12 110 ASP A N 1
ATOM 833 C CA . ASP A 1 110 ? -13.998 -6.073 22.419 1.00 66.12 110 ASP A CA 1
ATOM 834 C C . ASP A 1 110 ? -15.152 -5.772 23.398 1.00 66.12 110 ASP A C 1
ATOM 836 O O . ASP A 1 110 ? -15.463 -4.599 23.648 1.00 66.12 110 ASP A O 1
ATOM 840 N N . GLU A 1 111 ? -15.837 -6.812 23.888 1.00 59.88 111 GLU A N 1
ATOM 841 C CA . GLU A 1 111 ? -17.129 -6.699 24.586 1.00 59.88 111 GLU A CA 1
ATOM 842 C C . GLU A 1 111 ? -17.213 -5.506 25.565 1.00 59.88 111 GLU A C 1
ATOM 844 O O . GLU A 1 111 ? -16.374 -5.324 26.447 1.00 59.88 111 GLU A O 1
ATOM 849 N N . GLY A 1 112 ? -18.266 -4.688 25.424 1.00 54.59 112 GLY A N 1
ATOM 850 C CA . GLY A 1 112 ? -18.603 -3.619 26.375 1.00 54.59 112 GLY A CA 1
ATOM 851 C C . GLY A 1 112 ? -18.189 -2.190 25.995 1.00 54.59 112 GLY A C 1
ATOM 852 O O . GLY A 1 112 ? -18.382 -1.274 26.799 1.00 54.59 112 GLY A O 1
ATOM 853 N N . LYS A 1 113 ? -17.666 -1.938 24.789 1.00 54.94 113 LYS A N 1
ATOM 854 C CA . LYS A 1 113 ? -17.393 -0.574 24.289 1.00 54.94 113 LYS A CA 1
ATOM 855 C C . LYS A 1 113 ? -18.218 -0.293 23.026 1.00 54.94 113 LYS A C 1
ATOM 857 O O . LYS A 1 113 ? -18.283 -1.116 22.125 1.00 54.94 113 LYS A O 1
ATOM 862 N N . GLY A 1 114 ? -18.915 0.845 22.988 1.00 53.75 114 GLY A N 1
ATOM 863 C CA . GLY A 1 114 ? -19.846 1.200 21.909 1.00 53.75 114 GLY A CA 1
ATOM 864 C C . GLY A 1 114 ? -19.170 1.399 20.547 1.00 53.75 114 GLY A C 1
ATOM 865 O O . GLY A 1 114 ? -18.038 1.874 20.462 1.00 53.75 114 GLY A O 1
ATOM 866 N N . VAL A 1 115 ? -19.888 1.053 19.477 1.00 53.09 115 VAL A N 1
ATOM 867 C CA . VAL A 1 115 ? -19.424 1.180 18.088 1.00 53.09 115 VAL A CA 1
ATOM 868 C C . VAL A 1 115 ? -19.270 2.650 17.689 1.00 53.09 115 VAL A C 1
ATOM 870 O O . VAL A 1 115 ? -20.246 3.386 17.562 1.00 53.09 115 VAL A O 1
ATOM 873 N N . SER A 1 116 ? -18.034 3.092 17.461 1.00 56.19 116 SER A N 1
ATOM 874 C CA . SER A 1 116 ? -17.765 4.376 16.808 1.00 56.19 116 SER A CA 1
ATOM 875 C C . SER A 1 116 ? -17.603 4.133 15.309 1.00 56.19 116 SER A C 1
ATOM 877 O O . SER A 1 116 ? -16.602 3.573 14.864 1.00 56.19 116 SER A O 1
ATOM 879 N N . ARG A 1 117 ? -18.619 4.520 14.524 1.00 57.72 117 ARG A N 1
ATOM 880 C CA . ARG A 1 117 ? -18.546 4.548 13.056 1.00 57.72 117 ARG A CA 1
ATOM 881 C C . ARG A 1 117 ? -17.520 5.600 12.638 1.00 57.72 117 ARG A C 1
ATOM 883 O O . ARG A 1 117 ? -17.761 6.792 12.815 1.00 57.72 117 ARG A O 1
ATOM 890 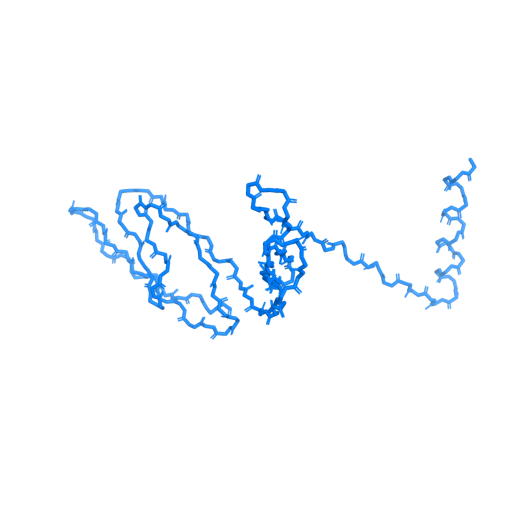N N . LEU A 1 118 ? -16.396 5.165 12.077 1.00 56.59 118 LEU A N 1
ATOM 891 C CA . LEU A 1 118 ? -15.455 6.046 11.394 1.00 56.59 118 LEU A CA 1
ATOM 892 C C . LEU A 1 118 ? -15.851 6.067 9.916 1.00 56.59 118 LEU A C 1
ATOM 894 O O . LEU A 1 118 ? -15.789 5.044 9.240 1.00 56.59 118 LEU A O 1
ATOM 898 N N . PHE A 1 119 ? -16.323 7.210 9.421 1.00 54.25 119 PHE A N 1
ATOM 899 C CA . PHE A 1 119 ? -16.601 7.360 7.994 1.00 54.25 119 PHE A CA 1
ATOM 900 C C . PHE A 1 119 ? -15.278 7.384 7.217 1.00 54.25 119 PHE A C 1
ATOM 902 O O . PHE A 1 119 ? -14.327 8.058 7.617 1.00 54.25 119 PHE A O 1
ATOM 909 N N . GLY A 1 120 ? -15.230 6.589 6.145 1.00 50.91 120 GLY A N 1
ATOM 910 C CA . GLY A 1 120 ? -14.046 6.311 5.338 1.00 50.91 120 GLY A CA 1
ATOM 911 C C . GLY A 1 120 ? -13.388 7.560 4.756 1.00 50.91 120 GLY A C 1
ATOM 912 O O . GLY A 1 120 ? -14.043 8.549 4.425 1.00 50.91 120 GLY A O 1
ATOM 913 N N . ARG A 1 121 ? -12.063 7.508 4.616 1.00 58.06 121 ARG A N 1
ATOM 914 C CA . ARG A 1 121 ? -11.289 8.520 3.896 1.00 58.06 121 ARG A CA 1
ATOM 915 C C . ARG A 1 121 ? -11.114 8.013 2.465 1.00 58.06 121 ARG A C 1
ATOM 917 O O . ARG A 1 121 ? -10.629 6.900 2.281 1.00 58.06 121 ARG A O 1
ATOM 924 N N . ARG A 1 122 ? -11.518 8.804 1.463 1.00 59.41 122 ARG A N 1
ATOM 925 C CA . ARG A 1 122 ? -11.173 8.513 0.062 1.00 59.41 122 ARG A CA 1
ATOM 926 C C . ARG A 1 122 ? -9.654 8.539 -0.058 1.00 59.41 122 ARG A C 1
ATOM 928 O O . ARG A 1 122 ? -9.026 9.493 0.410 1.00 59.41 122 ARG A O 1
ATOM 935 N N . VAL A 1 123 ? -9.115 7.480 -0.642 1.00 58.66 123 VAL A N 1
ATOM 936 C CA . VAL A 1 123 ? -7.686 7.311 -0.894 1.00 58.66 123 VAL A CA 1
ATOM 937 C C . VAL A 1 123 ? -7.298 7.978 -2.206 1.00 58.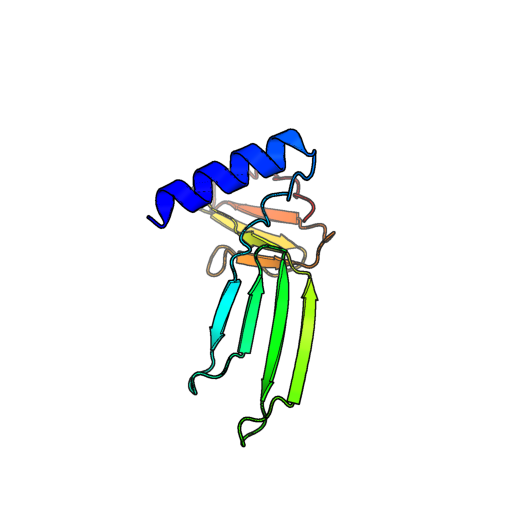66 123 VAL A C 1
ATOM 939 O O . VAL A 1 123 ? -8.098 7.894 -3.165 1.00 58.66 123 VAL A O 1
#

Foldseek 3Di:
DVVVVVVVVVVVCVVVVNPPDPPDDKDWDFDADPVRQTQWIQIPQQWIWGFDADPVGDTPDIDIAGWDKDADDDDAAWWKAKVVGDATVVPHRIDIDHQQDFIFIFIGHDPDDDGDGDHTDHD

Sequence (123 aa):
MKQFIAIILIIVFGLLGVFVPAAQAEQVTYRYDDMQRLTRAEYTSGLILAYTYDKMGNRLNQQARSGVLLTVNVTGSGTVTSDPTGIDCRANCSEVFAPGTEVTLQTVPDEGKGVSRLFGRRV

Radius of gyration: 22.47 Å; chains: 1; bounding box: 55×57×44 Å

pLDDT: mean 79.42, std 16.06, range [38.72, 96.5]

Secondary structure (DSSP, 8-state):
-HHHHHHHHHHHHHHTT----------EEEEE-TT--EEEEEETTSEEEEEEE-TTS-EEEEEEEE-EEEE----SSEEEEEESS--BTTTB-EEEEPTT-B-EEEEEESTTS-----PPPB-